Protein AF-A0A7S0M2W2-F1 (afdb_monomer_lite)

pLDDT: mean 72.39, std 19.68, range [36.59, 96.75]

Radius of gyration: 29.96 Å; chains: 1; bounding box: 93×49×56 Å

Foldseek 3Di:
DDDDDDDDDDDDDDDDDDDDDDDDDDDDDDDDDDDDDDDPPPPPPPPPVPVPPPDQFDPVVLCVVVVNDPVVSVVLVVVCVVVVVVLVVQLVVCVVVVPVVSNVVSLVVQLVSCVNRVRVVSNVVSVVSD

Sequence (130 aa):
ADGSVRDIGVGAQSDGHTFSTSPRGPSVFPDNNGGRSKSQATAKKSKNRSRQKPKKLDLTSMLDRCGGDLELLNGVLESFFNQGSLRLHALNEAVVANDWDSLFFNAEFLRGSCQNVCALRALAAVDHLL

Organism: NCBI:txid233186

InterPro domains:
  IPR008207 Signal transduction histidine kinase, phosphotransfer (Hpt) domain [PS50894] (69-130)
  IPR036641 HPT domain superfamily [G3DSA:1.20.120.160] (54-129)
  IPR036641 HPT domain superfamily [SSF47226] (57-124)

Secondary structure (DSSP, 8-state):
-------------------------------------------------------SS-HHHHHHHTTT-HHHHHHHHHHHHHHHHHHHHHHHHHHHHT-HHHHHHHHHHHHHHHHHTT-HHHHHHHHTT-

Structure (mmCIF, N/CA/C/O backbone):
data_AF-A0A7S0M2W2-F1
#
_entry.id   AF-A0A7S0M2W2-F1
#
loop_
_atom_site.group_PDB
_atom_site.id
_atom_site.type_symbol
_atom_site.label_atom_id
_atom_site.label_alt_id
_atom_site.label_comp_id
_atom_site.label_asym_id
_atom_site.label_entity_id
_atom_site.label_seq_id
_atom_site.pdbx_PDB_ins_code
_atom_site.Cartn_x
_atom_site.Cartn_y
_atom_site.Cartn_z
_atom_site.occupancy
_atom_site.B_iso_or_equiv
_atom_site.auth_seq_id
_atom_site.auth_comp_id
_atom_site.auth_asym_id
_atom_site.auth_atom_id
_atom_site.pdbx_PDB_model_num
ATOM 1 N N . ALA A 1 1 ? 48.244 -20.300 21.644 1.00 46.88 1 ALA A N 1
ATOM 2 C CA . ALA A 1 1 ? 47.528 -20.875 22.795 1.00 46.88 1 A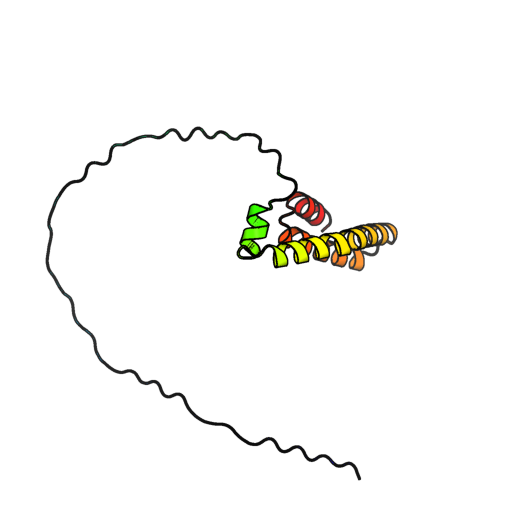LA A CA 1
ATOM 3 C C . ALA A 1 1 ? 46.166 -20.212 22.821 1.00 46.88 1 ALA A C 1
ATOM 5 O O . ALA A 1 1 ? 46.042 -19.104 23.322 1.00 46.88 1 ALA A O 1
ATOM 6 N N . ASP A 1 2 ? 45.216 -20.823 22.120 1.00 47.34 2 ASP A N 1
ATOM 7 C CA . ASP A 1 2 ? 43.858 -20.312 21.962 1.00 47.34 2 ASP A CA 1
ATOM 8 C C . ASP A 1 2 ? 43.001 -20.930 23.069 1.00 47.34 2 ASP A C 1
ATOM 10 O O . ASP A 1 2 ? 42.897 -22.154 23.179 1.00 47.34 2 ASP A O 1
ATOM 14 N N . GLY A 1 3 ? 42.530 -20.080 23.977 1.00 50.22 3 GLY A N 1
ATOM 15 C CA . GLY A 1 3 ? 41.737 -20.472 25.131 1.00 50.22 3 GLY A CA 1
ATOM 16 C C . GLY A 1 3 ? 40.266 -20.560 24.756 1.00 50.22 3 GLY A C 1
ATOM 17 O O . GLY A 1 3 ? 39.643 -19.543 24.468 1.00 50.22 3 GLY A O 1
ATOM 18 N N . SER A 1 4 ? 39.699 -21.763 24.830 1.00 58.53 4 SER A N 1
ATOM 19 C CA . SER A 1 4 ? 38.256 -21.968 24.741 1.00 58.53 4 SER A CA 1
ATOM 20 C C . SER A 1 4 ? 37.787 -22.770 25.952 1.00 58.53 4 SER A C 1
ATOM 22 O O . SER A 1 4 ? 37.884 -23.993 26.002 1.00 58.53 4 SER A O 1
ATOM 24 N N . VAL A 1 5 ? 37.328 -22.037 26.966 1.00 56.16 5 VAL A N 1
ATOM 25 C CA . VAL A 1 5 ? 36.541 -22.543 28.093 1.00 56.16 5 VAL A CA 1
ATOM 26 C C . VAL A 1 5 ? 35.151 -21.958 27.927 1.00 56.16 5 VAL A C 1
ATOM 28 O O . VAL A 1 5 ? 34.985 -20.745 28.058 1.00 56.16 5 VAL A O 1
ATOM 31 N N . ARG A 1 6 ? 34.157 -22.808 27.663 1.00 60.41 6 ARG A N 1
ATOM 32 C CA . ARG A 1 6 ? 32.752 -22.495 27.936 1.00 60.41 6 ARG A CA 1
ATOM 33 C C . ARG A 1 6 ? 32.036 -23.710 28.505 1.00 60.41 6 ARG A C 1
ATOM 35 O O . ARG A 1 6 ? 31.656 -24.639 27.803 1.00 60.41 6 ARG A O 1
ATOM 42 N N . ASP A 1 7 ? 31.922 -23.622 29.818 1.00 54.62 7 ASP A N 1
ATOM 43 C CA . ASP A 1 7 ? 31.001 -24.285 30.722 1.00 54.62 7 ASP A CA 1
ATOM 44 C C . ASP A 1 7 ? 29.550 -23.914 30.362 1.00 54.62 7 ASP A C 1
ATOM 46 O O . ASP A 1 7 ? 29.248 -22.728 30.210 1.00 54.62 7 ASP A O 1
ATOM 50 N N . ILE A 1 8 ? 28.661 -24.902 30.215 1.00 56.28 8 ILE A N 1
ATOM 51 C CA . ILE A 1 8 ? 27.215 -24.713 30.397 1.00 56.28 8 ILE A CA 1
ATOM 52 C C . ILE A 1 8 ? 26.692 -25.935 31.146 1.00 56.28 8 ILE A C 1
ATOM 54 O O . ILE A 1 8 ? 26.448 -26.995 30.568 1.00 56.28 8 ILE A O 1
ATOM 58 N N . GLY A 1 9 ? 26.539 -25.771 32.454 1.00 46.94 9 GLY A N 1
ATOM 59 C CA . GLY A 1 9 ? 25.702 -26.627 33.273 1.00 46.94 9 GLY A CA 1
ATOM 60 C C . GLY A 1 9 ? 24.237 -26.170 33.338 1.00 46.94 9 GLY A C 1
ATOM 61 O O . GLY A 1 9 ? 23.894 -25.033 33.026 1.00 46.94 9 GLY A O 1
ATOM 62 N N . VAL A 1 10 ? 23.451 -27.080 33.926 1.00 49.06 10 VAL A N 1
ATOM 63 C CA . VAL A 1 10 ? 22.255 -26.870 34.768 1.00 49.06 10 VAL A CA 1
ATOM 64 C C . VAL A 1 10 ? 20.871 -26.777 34.095 1.00 49.06 10 VAL A C 1
ATOM 66 O O . VAL A 1 10 ? 20.597 -25.889 33.299 1.00 49.06 10 VAL A O 1
ATOM 69 N N . GLY A 1 11 ? 19.952 -27.631 34.583 1.00 43.44 11 GLY A N 1
ATOM 70 C CA . GLY A 1 11 ? 18.515 -27.324 34.731 1.00 43.44 11 GLY A CA 1
ATOM 71 C C . GLY A 1 11 ? 17.575 -28.418 34.211 1.00 43.44 11 GLY A C 1
ATOM 72 O O . GLY A 1 11 ? 17.324 -28.471 33.018 1.00 43.44 11 GLY A O 1
ATOM 73 N N . ALA A 1 12 ? 17.197 -29.403 35.040 1.00 54.06 12 ALA A N 1
ATOM 74 C CA . ALA A 1 12 ? 15.907 -29.487 35.769 1.00 54.06 12 ALA A CA 1
ATOM 75 C C . ALA A 1 12 ? 14.745 -29.986 34.866 1.00 54.06 12 ALA A C 1
ATOM 77 O O . ALA A 1 12 ? 14.373 -29.324 33.909 1.00 54.06 12 ALA A O 1
ATOM 78 N N . GLN A 1 13 ? 14.248 -31.232 34.998 1.00 49.38 13 GLN A N 1
ATOM 79 C CA . GLN A 1 13 ? 13.194 -31.660 35.954 1.00 49.38 13 GLN A CA 1
ATOM 80 C C . GLN A 1 13 ? 12.141 -30.553 36.138 1.00 49.38 13 GLN A C 1
ATOM 82 O O . GLN A 1 13 ? 12.491 -29.460 36.551 1.00 49.38 13 GLN A O 1
ATOM 87 N N . SER A 1 14 ? 10.854 -30.714 35.849 1.00 56.34 14 SER A N 1
ATOM 88 C CA . SER A 1 14 ? 9.930 -31.820 36.114 1.00 56.34 14 SER A CA 1
ATOM 89 C C . SER A 1 14 ? 8.546 -31.312 35.702 1.00 56.34 14 SER A C 1
ATOM 91 O O . SER A 1 14 ? 8.274 -30.177 36.052 1.00 56.34 14 SER A O 1
ATOM 93 N N . ASP A 1 15 ? 7.663 -32.113 35.100 1.00 48.38 15 ASP A N 1
ATOM 94 C CA . ASP A 1 15 ? 6.211 -31.856 35.183 1.00 48.38 15 ASP A CA 1
ATOM 95 C C . ASP A 1 15 ? 5.423 -33.158 34.999 1.00 48.38 15 ASP A C 1
ATOM 97 O O . ASP A 1 15 ? 5.031 -33.562 33.904 1.00 48.38 15 ASP A O 1
ATOM 101 N N . GLY A 1 16 ? 5.226 -33.853 36.119 1.00 49.59 16 GLY A N 1
ATOM 1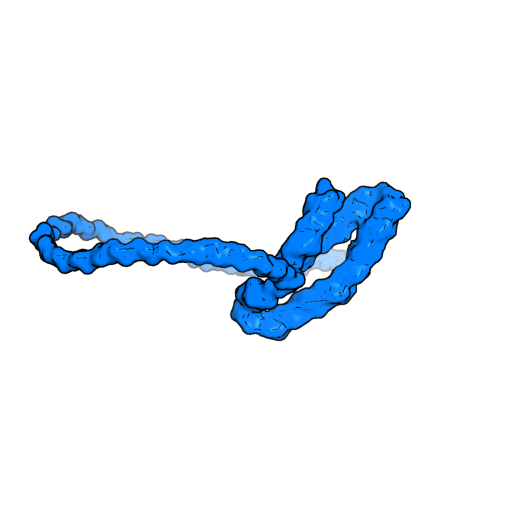02 C CA . GLY A 1 16 ? 4.249 -34.923 36.247 1.00 49.59 16 GLY A CA 1
ATOM 103 C C . GLY A 1 16 ? 2.907 -34.342 36.681 1.00 49.59 16 GLY A C 1
ATOM 104 O O . GLY A 1 16 ? 2.720 -34.035 37.853 1.00 49.59 16 GLY A O 1
ATOM 105 N N . HIS A 1 17 ? 1.953 -34.252 35.757 1.00 50.31 17 HIS A N 1
ATOM 106 C CA . HIS A 1 17 ? 0.545 -34.028 36.080 1.00 50.31 17 HIS A CA 1
ATOM 107 C C . HIS A 1 17 ? -0.282 -35.253 35.679 1.00 50.31 17 HIS A C 1
ATOM 109 O O . HIS A 1 17 ? -0.855 -35.331 34.598 1.00 50.31 17 HIS A O 1
ATOM 115 N N . THR A 1 18 ? -0.362 -36.227 36.585 1.00 54.34 18 THR A N 1
ATOM 116 C CA . THR A 1 18 ? -1.412 -37.251 36.578 1.00 54.34 18 THR A CA 1
ATOM 117 C C . THR A 1 18 ? -2.565 -36.763 37.448 1.00 54.34 18 THR A C 1
ATOM 119 O O . THR A 1 18 ? -2.502 -36.874 38.672 1.00 54.34 18 THR A O 1
ATOM 122 N N . PHE A 1 19 ? -3.623 -36.232 36.833 1.00 47.16 19 PHE A N 1
ATOM 123 C CA . PHE A 1 19 ? -4.900 -36.032 37.517 1.00 47.16 19 PHE A CA 1
ATOM 124 C C . PHE A 1 19 ? -5.839 -37.188 37.165 1.00 47.16 19 PHE A C 1
ATOM 126 O O . PHE A 1 19 ? -6.387 -37.286 36.071 1.00 47.16 19 PHE A O 1
ATOM 133 N N . SER A 1 20 ? -5.961 -38.096 38.126 1.00 48.31 20 SER A N 1
ATOM 134 C CA . SER A 1 20 ? -6.989 -39.126 38.216 1.00 48.31 20 SER A CA 1
ATOM 135 C C . SER A 1 20 ? -8.205 -38.538 38.936 1.00 48.31 20 SER A C 1
ATOM 137 O O . SER A 1 20 ? -8.022 -37.859 39.944 1.00 48.31 20 SER A O 1
ATOM 139 N N . THR A 1 21 ? -9.424 -38.781 38.439 1.00 52.47 21 THR A N 1
ATOM 140 C CA . THR A 1 21 ? -10.570 -39.353 39.191 1.00 52.47 21 THR A CA 1
ATOM 141 C C . THR A 1 21 ? -11.909 -39.149 38.457 1.00 52.47 21 THR A C 1
ATOM 143 O O . THR A 1 21 ? -12.528 -38.097 38.508 1.00 52.47 21 THR A O 1
ATOM 146 N N . SER A 1 22 ? -12.352 -40.243 37.834 1.00 51.81 22 SER A N 1
ATOM 147 C CA . SER A 1 22 ? -13.707 -40.824 37.846 1.00 51.81 22 SER A CA 1
ATOM 148 C C . SER A 1 22 ? -14.949 -40.114 37.251 1.00 51.81 22 SER A C 1
ATOM 150 O O . SER A 1 22 ? -15.136 -38.907 37.374 1.00 51.81 22 SER A O 1
ATOM 152 N N . PRO A 1 23 ? -15.875 -40.910 36.664 1.00 56.84 23 PRO A N 1
ATOM 153 C CA . PRO A 1 23 ? -17.054 -40.440 35.943 1.00 56.84 23 PRO A CA 1
ATOM 154 C C . PRO A 1 23 ? -18.279 -40.305 36.864 1.00 56.84 23 PRO A C 1
ATOM 156 O O . PRO A 1 23 ? -18.461 -41.085 37.800 1.00 56.84 23 PRO A O 1
ATOM 159 N N . ARG A 1 24 ? -19.176 -39.358 36.567 1.00 51.69 24 ARG A N 1
ATOM 160 C CA . ARG A 1 24 ? -20.536 -39.326 37.130 1.00 51.69 24 ARG A CA 1
ATOM 161 C C . ARG A 1 24 ? -21.548 -39.595 36.021 1.00 51.69 24 ARG A C 1
ATOM 163 O O . ARG A 1 24 ? -21.509 -38.961 34.974 1.00 51.69 24 ARG A O 1
ATOM 170 N N . GLY A 1 25 ? -22.379 -40.604 36.274 1.00 50.53 25 GLY A N 1
ATOM 171 C CA . GLY A 1 25 ? -23.348 -41.190 35.354 1.00 50.53 25 GLY A CA 1
ATOM 172 C C . GLY A 1 25 ? -24.562 -40.310 35.015 1.00 50.53 25 GLY A C 1
ATOM 173 O O . GLY A 1 25 ? -24.591 -39.121 35.332 1.00 50.53 25 GLY A O 1
ATOM 174 N N . PRO A 1 26 ? -25.563 -40.902 34.338 1.00 54.75 26 PRO A N 1
ATOM 175 C CA . PRO A 1 26 ? -26.627 -40.176 33.657 1.00 54.75 26 PRO A CA 1
ATOM 176 C C . PRO A 1 26 ? -27.739 -39.760 34.625 1.00 54.75 26 PRO A C 1
ATOM 178 O O . PRO A 1 26 ? -28.276 -40.586 35.361 1.00 54.75 26 PRO A O 1
ATOM 181 N N . SER A 1 27 ? -28.122 -38.482 34.582 1.00 56.38 27 SER A N 1
ATOM 182 C CA . SER A 1 27 ? -29.331 -37.985 35.242 1.00 56.38 27 SER A CA 1
ATOM 183 C C . SER A 1 27 ? -30.461 -37.894 34.222 1.00 56.38 27 SER A C 1
ATOM 185 O O . SER A 1 27 ? -30.464 -37.033 33.347 1.00 56.38 27 SER A O 1
ATOM 187 N N . VAL A 1 28 ? -31.411 -38.809 34.360 1.00 61.94 28 VAL A N 1
ATOM 188 C CA . VAL A 1 28 ? -32.768 -38.767 33.796 1.00 61.94 28 VAL A CA 1
ATOM 189 C C . VAL A 1 28 ? -33.592 -37.722 34.570 1.00 61.94 28 VAL A C 1
ATOM 191 O O . VAL A 1 28 ? -33.267 -37.521 35.736 1.00 61.94 28 VAL A O 1
ATOM 194 N N . PHE A 1 29 ?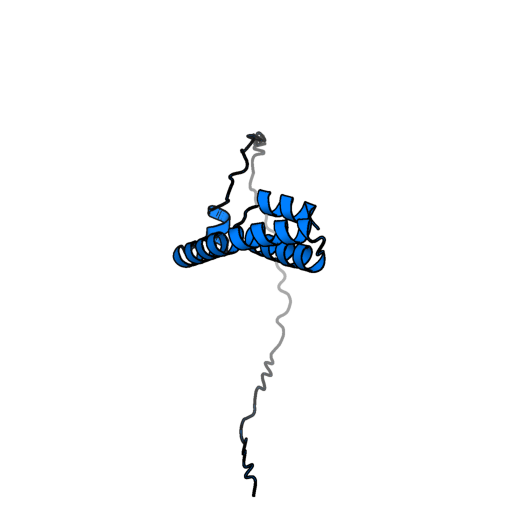 -34.598 -37.086 33.932 1.00 51.81 29 PHE A N 1
ATOM 195 C CA . PHE A 1 29 ? -35.840 -36.431 34.452 1.00 51.81 29 PHE A CA 1
ATOM 196 C C . PHE A 1 29 ? -36.220 -35.152 33.643 1.00 51.81 29 PHE A C 1
ATOM 198 O O . PHE A 1 29 ? -35.347 -34.590 32.988 1.00 51.81 29 PHE A O 1
ATOM 205 N N . PRO A 1 30 ? -37.509 -34.733 33.563 1.00 53.66 30 PRO A N 1
ATOM 206 C CA . PRO A 1 30 ? -38.375 -34.959 32.396 1.00 53.66 30 PRO A CA 1
ATOM 207 C C . PRO A 1 30 ? -38.992 -33.666 31.796 1.00 53.66 30 PRO A C 1
ATOM 209 O O . PRO A 1 30 ? -38.708 -32.555 32.238 1.00 53.66 30 PRO A O 1
ATOM 212 N N . ASP A 1 31 ? -39.859 -33.841 30.790 1.00 54.19 31 ASP A N 1
ATOM 213 C CA . ASP A 1 31 ? -40.738 -32.845 30.159 1.00 54.19 31 ASP A CA 1
ATOM 214 C C . ASP A 1 31 ? -41.413 -31.848 31.118 1.00 54.19 31 ASP A C 1
ATOM 216 O O . ASP A 1 31 ? -42.118 -32.246 32.047 1.00 54.19 31 ASP A O 1
ATOM 220 N N . ASN A 1 32 ? -41.332 -30.547 30.798 1.00 46.09 32 ASN A N 1
ATOM 221 C CA . ASN A 1 32 ? -42.431 -29.614 31.067 1.00 46.09 32 ASN A CA 1
ATOM 222 C C . ASN A 1 32 ? -42.376 -28.352 30.178 1.00 46.09 32 ASN A C 1
ATOM 224 O O . ASN A 1 32 ? -41.589 -27.436 30.396 1.00 46.09 32 ASN A O 1
ATOM 228 N N . ASN A 1 33 ? -43.201 -28.379 29.130 1.00 45.38 33 ASN A N 1
ATOM 229 C CA . ASN A 1 33 ? -44.243 -27.408 28.777 1.00 45.38 33 ASN A CA 1
ATOM 230 C C . ASN A 1 33 ? -44.036 -25.901 29.064 1.00 45.38 33 ASN A C 1
ATOM 232 O O . ASN A 1 33 ? -43.746 -25.491 30.183 1.00 45.38 33 ASN A O 1
ATOM 236 N N . GLY A 1 34 ? -44.407 -25.058 28.089 1.00 36.59 34 GLY A N 1
ATOM 237 C CA . GLY A 1 34 ? -44.893 -23.705 28.396 1.00 36.59 34 GLY A CA 1
ATOM 238 C C . GLY A 1 34 ? -44.336 -22.564 27.549 1.00 36.59 34 GLY A C 1
ATOM 239 O O . GLY A 1 34 ? -43.458 -21.829 27.978 1.00 36.59 34 GLY A O 1
ATOM 240 N N . GLY A 1 35 ? -44.935 -22.380 26.370 1.00 41.34 35 GLY A N 1
ATOM 241 C CA . GLY A 1 35 ? -45.349 -21.081 25.831 1.00 41.34 35 GLY A CA 1
ATOM 242 C C . GLY A 1 35 ? -44.373 -19.900 25.851 1.00 41.34 35 GLY A C 1
ATOM 243 O O . GLY A 1 35 ? -44.209 -19.221 26.861 1.00 41.34 35 GLY A O 1
ATOM 244 N N . ARG A 1 36 ? -43.933 -19.474 24.660 1.00 43.53 36 ARG A N 1
ATOM 245 C CA . ARG A 1 36 ? -43.831 -18.032 24.397 1.00 43.53 36 ARG A CA 1
ATOM 246 C C . ARG A 1 36 ? -43.931 -17.697 22.916 1.00 43.53 36 ARG A C 1
ATOM 248 O O . ARG A 1 36 ? -43.008 -17.920 22.137 1.00 43.53 36 ARG A O 1
ATOM 255 N N . SER A 1 37 ? -45.067 -17.102 22.573 1.00 53.00 37 SER A N 1
ATOM 256 C CA . SER A 1 37 ? -45.321 -16.339 21.359 1.00 53.00 37 SER A CA 1
ATOM 257 C C . SER A 1 37 ? -44.135 -15.441 21.008 1.00 53.00 37 SER A C 1
ATOM 259 O O . SER A 1 37 ? -43.712 -14.619 21.823 1.00 53.00 37 SER A O 1
ATOM 261 N N . LYS A 1 38 ? -43.641 -15.538 19.773 1.00 50.16 38 LYS A N 1
ATOM 262 C CA . LYS A 1 38 ? -42.880 -14.458 19.143 1.00 50.16 38 LYS A CA 1
ATOM 263 C C . LYS A 1 38 ? -43.451 -14.195 17.760 1.00 50.16 38 LYS A C 1
ATOM 265 O O . LYS A 1 38 ? -43.174 -14.893 16.793 1.00 50.16 38 LYS A O 1
ATOM 270 N N . SER A 1 39 ? -44.299 -13.176 17.753 1.00 48.22 39 SER A N 1
ATOM 271 C CA . SER A 1 39 ? -44.613 -12.263 16.667 1.00 48.22 39 SER A CA 1
ATOM 272 C C . SER A 1 39 ? -43.632 -12.340 15.497 1.00 48.22 39 SER A C 1
ATOM 274 O O . SER A 1 39 ? -42.472 -11.939 15.604 1.00 48.22 39 SER A O 1
ATOM 276 N N . GLN A 1 40 ? -44.140 -12.795 14.353 1.00 42.81 40 GLN A N 1
ATOM 277 C CA . GLN A 1 40 ? -43.560 -12.509 13.049 1.00 42.81 40 GLN A CA 1
ATOM 278 C C . GLN A 1 40 ? -43.681 -11.003 12.788 1.00 42.81 40 GLN A C 1
ATOM 280 O O . GLN A 1 40 ? -44.635 -10.525 12.185 1.00 42.81 40 GLN A O 1
ATOM 285 N N . ALA A 1 41 ? -42.700 -10.239 13.255 1.00 44.34 41 ALA A N 1
ATOM 286 C CA . ALA A 1 41 ? -42.394 -8.945 12.675 1.00 44.34 41 ALA A CA 1
ATOM 287 C C . ALA A 1 41 ? -41.448 -9.209 11.502 1.00 44.34 41 ALA A C 1
ATOM 289 O O . ALA A 1 41 ? -40.231 -9.298 11.668 1.00 44.34 41 ALA A O 1
ATOM 290 N N . THR A 1 42 ? -42.002 -9.366 10.299 1.00 43.84 42 THR A N 1
ATOM 291 C CA . THR A 1 42 ? -41.223 -9.300 9.061 1.00 43.84 42 THR A CA 1
ATOM 292 C C . THR A 1 42 ? -40.748 -7.860 8.883 1.00 43.84 42 THR A C 1
ATOM 294 O O . THR A 1 42 ? -41.340 -7.071 8.144 1.00 43.84 42 THR A O 1
ATOM 297 N N . ALA A 1 43 ? -39.683 -7.498 9.596 1.00 50.00 43 ALA A N 1
ATOM 298 C CA . ALA A 1 43 ? -38.916 -6.300 9.327 1.00 50.00 43 ALA A CA 1
ATOM 299 C C . ALA A 1 43 ? -38.302 -6.476 7.937 1.00 50.00 43 ALA A C 1
ATOM 301 O O . ALA A 1 43 ? -37.246 -7.088 7.765 1.00 50.00 43 ALA A O 1
ATOM 302 N N . LYS A 1 44 ? -39.000 -5.955 6.922 1.00 47.66 44 LYS A N 1
ATOM 303 C CA . LYS A 1 44 ? -38.428 -5.636 5.617 1.00 47.66 44 LYS A CA 1
ATOM 304 C C . LYS A 1 44 ? -37.270 -4.673 5.876 1.00 47.66 44 LYS A C 1
ATOM 306 O O . LYS A 1 44 ? -37.447 -3.458 5.898 1.00 47.66 44 LYS A O 1
ATOM 311 N N . LYS A 1 45 ? -36.083 -5.235 6.124 1.00 44.22 45 LYS A N 1
ATOM 312 C CA . LYS A 1 45 ? -34.807 -4.527 6.192 1.00 44.22 45 LYS A CA 1
ATOM 313 C C . LYS A 1 45 ? -34.552 -4.014 4.783 1.00 44.22 45 LYS A C 1
ATOM 315 O O . LYS A 1 45 ? -33.967 -4.703 3.949 1.00 44.22 45 LYS A O 1
ATOM 320 N N . SER A 1 46 ? -35.125 -2.842 4.512 1.00 49.53 46 SER A N 1
ATOM 321 C CA . SER A 1 46 ? -34.921 -2.072 3.299 1.00 49.53 46 SER A CA 1
ATOM 322 C C . SER A 1 46 ? -33.421 -1.983 3.098 1.00 49.53 46 SER A C 1
ATOM 324 O O . SER A 1 46 ? -32.692 -1.386 3.893 1.00 49.53 46 SER A O 1
ATOM 326 N N . LYS A 1 47 ? -32.959 -2.716 2.088 1.00 49.94 47 LYS A N 1
ATOM 327 C CA . LYS A 1 47 ? -31.567 -2.845 1.688 1.00 49.94 47 LYS A CA 1
ATOM 328 C C . LYS A 1 47 ? -31.216 -1.520 1.022 1.00 49.94 47 LYS A C 1
ATOM 330 O O . LYS A 1 47 ? -31.121 -1.438 -0.198 1.00 49.94 47 LYS A O 1
ATOM 335 N N . ASN A 1 48 ? -31.099 -0.472 1.837 1.00 46.12 48 ASN A N 1
ATOM 336 C CA . ASN A 1 48 ? -30.600 0.827 1.436 1.00 46.12 48 ASN A CA 1
ATOM 337 C C . ASN A 1 48 ? -29.112 0.625 1.148 1.00 46.12 48 ASN A C 1
ATOM 339 O O . ASN A 1 48 ? -28.253 0.851 1.995 1.00 46.12 48 ASN A O 1
ATOM 343 N N . ARG A 1 49 ? -28.822 0.091 -0.046 1.00 47.56 49 ARG A N 1
ATOM 344 C CA . ARG A 1 49 ? -27.510 0.149 -0.683 1.00 47.56 49 ARG A CA 1
ATOM 345 C C . ARG A 1 49 ? -27.291 1.608 -1.055 1.00 47.56 49 ARG A C 1
ATOM 347 O O . ARG A 1 49 ? -27.291 1.976 -2.229 1.00 47.56 49 ARG A O 1
ATOM 354 N N . SER A 1 50 ? -27.170 2.459 -0.042 1.00 50.06 50 SER A N 1
ATOM 355 C CA . SER A 1 50 ? -26.545 3.750 -0.206 1.00 50.06 50 SER A CA 1
ATOM 356 C C . SER A 1 50 ? -25.216 3.453 -0.883 1.00 50.06 50 SER A C 1
ATOM 358 O O . SER A 1 50 ? -24.426 2.637 -0.409 1.00 50.06 50 SER A O 1
ATOM 360 N N . ARG A 1 51 ? -25.035 4.042 -2.067 1.00 51.03 51 ARG A N 1
ATOM 361 C CA . ARG A 1 51 ? -23.761 4.145 -2.771 1.00 51.03 51 ARG A CA 1
ATOM 362 C C . ARG A 1 51 ? -22.790 4.844 -1.818 1.00 51.03 51 ARG A C 1
ATOM 364 O O . ARG A 1 51 ? -22.579 6.050 -1.920 1.00 51.03 51 ARG A O 1
ATOM 371 N N . GLN A 1 52 ? -22.283 4.124 -0.822 1.00 52.62 52 GLN A N 1
ATOM 372 C CA . GLN A 1 52 ? -21.244 4.608 0.059 1.00 52.62 52 GLN A CA 1
ATOM 373 C C . GLN A 1 52 ? -20.053 4.817 -0.857 1.00 52.62 52 GLN A C 1
ATOM 375 O O . GLN A 1 52 ? -19.467 3.862 -1.364 1.00 52.62 52 GLN A O 1
ATOM 380 N N . LYS A 1 53 ? -19.754 6.089 -1.141 1.00 50.06 53 LYS A N 1
ATOM 381 C CA . LYS A 1 53 ? -18.457 6.466 -1.689 1.00 50.06 53 LYS A CA 1
ATOM 382 C C . LYS A 1 53 ? -17.433 5.745 -0.809 1.00 50.06 53 LYS A C 1
ATOM 384 O O . LYS A 1 53 ? -17.488 5.959 0.404 1.00 50.06 53 LYS A O 1
ATOM 389 N N . PRO A 1 54 ? -16.585 4.863 -1.363 1.00 50.91 54 PRO A N 1
ATOM 390 C CA . PRO A 1 54 ? -15.616 4.146 -0.553 1.00 50.91 54 PRO A CA 1
ATOM 391 C C . PRO A 1 54 ? -14.787 5.206 0.169 1.00 50.91 54 PRO A C 1
ATOM 393 O O . PRO A 1 54 ? -14.155 6.046 -0.481 1.00 50.91 54 PRO A O 1
ATOM 396 N N . LYS A 1 55 ? -14.889 5.251 1.503 1.00 56.44 55 LYS A N 1
ATOM 397 C CA . LYS A 1 55 ? -14.047 6.137 2.306 1.00 56.44 55 LYS A CA 1
ATOM 398 C C . LYS A 1 55 ? -12.606 5.772 1.955 1.00 56.44 55 LYS A C 1
ATOM 400 O O . LYS A 1 55 ? -12.267 4.596 1.909 1.00 56.44 55 LYS A O 1
ATOM 405 N N . LYS A 1 56 ? -11.792 6.776 1.614 1.00 67.19 56 LYS A N 1
ATOM 406 C CA . LYS A 1 56 ? -10.419 6.567 1.121 1.00 67.19 56 LYS A CA 1
ATOM 407 C C . LYS A 1 56 ? -9.552 5.789 2.125 1.00 67.19 56 LYS A C 1
ATOM 409 O O . LYS A 1 56 ? -8.647 5.089 1.692 1.00 67.19 56 LYS A O 1
ATOM 414 N N . LEU A 1 57 ? -9.869 5.894 3.417 1.00 71.62 57 LEU A N 1
ATOM 415 C CA . LEU A 1 57 ? -9.276 5.150 4.526 1.00 71.62 57 LEU A CA 1
ATOM 416 C C . LEU A 1 57 ? -10.383 4.778 5.522 1.00 71.62 57 LEU A C 1
ATOM 418 O O . LEU A 1 57 ? -11.240 5.616 5.831 1.00 71.62 57 LEU A O 1
ATOM 422 N N . ASP A 1 58 ? -10.369 3.538 6.010 1.00 81.69 58 ASP A N 1
ATOM 423 C CA . ASP A 1 58 ? -11.268 3.069 7.067 1.00 81.69 58 ASP A CA 1
ATOM 424 C C . ASP A 1 58 ? -10.594 3.191 8.439 1.00 81.69 58 ASP A C 1
ATOM 426 O O . ASP A 1 58 ? -10.039 2.235 8.979 1.00 81.69 58 ASP A O 1
ATOM 430 N N . LEU A 1 59 ? -10.648 4.403 8.998 1.00 83.12 59 LEU A N 1
ATOM 431 C CA . LEU A 1 59 ? -10.085 4.726 10.313 1.00 83.12 59 LEU A CA 1
ATOM 432 C C . LEU A 1 59 ? -10.633 3.840 11.438 1.00 83.12 59 LEU A C 1
ATOM 434 O O . LEU A 1 59 ? -9.902 3.536 12.375 1.00 83.12 59 LEU A O 1
ATOM 438 N N . THR A 1 60 ? -11.897 3.418 11.359 1.00 84.81 60 THR A N 1
ATOM 439 C CA . THR A 1 60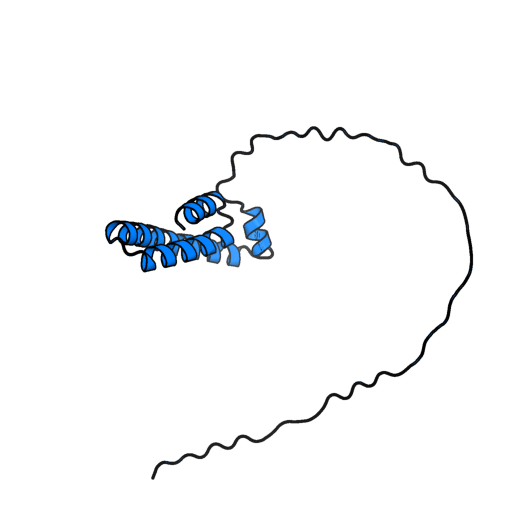 ? -12.510 2.581 12.396 1.00 84.81 60 THR A CA 1
ATOM 440 C C . THR A 1 60 ? -11.883 1.194 12.393 1.00 84.81 60 THR A C 1
ATOM 442 O O . THR A 1 60 ? -11.470 0.717 13.444 1.00 84.81 60 THR A O 1
ATOM 445 N N . SER A 1 61 ? -11.736 0.576 11.218 1.00 85.19 61 SER A N 1
ATOM 446 C CA . SER A 1 61 ? -11.052 -0.717 11.106 1.00 85.19 61 SER A CA 1
ATOM 447 C C . SER A 1 61 ? -9.560 -0.639 11.416 1.00 85.19 61 SER A C 1
ATOM 449 O O . SER A 1 61 ? -9.004 -1.599 11.937 1.00 85.19 61 SER A O 1
ATOM 451 N N . MET A 1 62 ? -8.896 0.477 11.107 1.00 87.19 62 MET A N 1
ATOM 452 C CA . MET A 1 62 ? -7.492 0.659 11.481 1.00 87.19 62 MET A CA 1
ATOM 453 C C . MET A 1 62 ? -7.315 0.745 13.001 1.00 87.19 62 MET A C 1
ATOM 455 O O . MET A 1 62 ? -6.458 0.064 13.552 1.00 87.19 62 MET A O 1
ATOM 459 N N . LEU A 1 63 ? -8.148 1.537 13.681 1.00 90.00 63 LEU A N 1
ATOM 460 C CA . LEU A 1 63 ? -8.090 1.679 15.135 1.00 90.00 63 LEU A CA 1
ATOM 461 C C . LEU A 1 63 ? -8.427 0.361 15.851 1.00 90.00 63 LEU A C 1
ATOM 463 O O . LEU A 1 63 ? -7.782 0.024 16.839 1.00 90.00 63 LEU A O 1
ATOM 467 N N . ASP A 1 64 ? -9.386 -0.405 15.325 1.00 90.38 64 ASP A N 1
ATOM 468 C CA . ASP A 1 64 ? -9.736 -1.741 15.825 1.00 90.38 64 ASP A CA 1
ATOM 469 C C . ASP A 1 64 ? -8.547 -2.716 15.738 1.00 90.38 64 ASP A C 1
ATOM 471 O O . ASP A 1 64 ? -8.224 -3.401 16.706 1.00 90.38 64 ASP A O 1
ATOM 475 N N . ARG A 1 65 ? -7.803 -2.701 14.622 1.00 88.00 65 ARG A N 1
ATOM 476 C CA . ARG A 1 65 ? -6.569 -3.497 14.461 1.00 88.00 65 ARG A CA 1
ATOM 477 C C . ARG A 1 65 ? -5.441 -3.077 15.399 1.00 88.00 65 ARG A C 1
ATOM 479 O O . ARG A 1 65 ? -4.611 -3.911 15.746 1.00 88.00 65 ARG A O 1
ATOM 486 N N . CYS A 1 66 ? -5.417 -1.814 15.809 1.00 89.62 66 CYS A N 1
ATOM 487 C CA . CYS A 1 66 ? -4.500 -1.299 16.823 1.00 89.62 66 CYS A CA 1
ATOM 488 C C . CYS A 1 66 ? -5.022 -1.501 18.258 1.00 89.62 66 CYS A C 1
ATOM 490 O O . CYS A 1 66 ? -4.430 -0.974 19.192 1.00 89.62 66 CYS A O 1
ATOM 492 N N . GLY A 1 67 ? -6.133 -2.219 18.465 1.00 90.25 67 GLY A N 1
ATOM 493 C CA . GLY A 1 67 ? -6.696 -2.452 19.798 1.00 90.25 67 GLY A CA 1
ATOM 494 C C . GLY A 1 67 ? -7.218 -1.185 20.485 1.00 90.25 67 GLY A C 1
ATOM 495 O O . GLY A 1 67 ? -7.290 -1.140 21.710 1.00 90.25 67 GLY A O 1
ATOM 496 N N . GLY A 1 68 ? -7.560 -0.144 19.720 1.00 92.06 68 GLY A N 1
ATOM 497 C CA . GLY A 1 68 ? -7.955 1.160 20.257 1.00 92.06 68 GLY A CA 1
ATOM 498 C C . GLY A 1 68 ? -6.791 2.108 20.562 1.00 92.06 68 GLY A C 1
ATOM 499 O O . GLY A 1 68 ? -7.043 3.238 20.980 1.00 92.06 68 GLY A O 1
ATOM 500 N N . ASP A 1 69 ? -5.544 1.689 20.339 1.00 93.62 69 ASP A N 1
ATOM 501 C CA . ASP A 1 69 ? -4.357 2.507 20.586 1.00 93.62 69 ASP A CA 1
ATOM 502 C C . ASP A 1 69 ? -4.139 3.536 19.462 1.00 93.62 69 ASP A C 1
ATOM 504 O O . ASP A 1 69 ? -3.818 3.201 18.315 1.00 93.62 69 ASP A O 1
ATOM 508 N N . LEU A 1 70 ? -4.328 4.813 19.803 1.00 93.06 70 LEU A N 1
ATOM 509 C CA . LEU A 1 70 ? -4.140 5.936 18.888 1.00 93.06 70 LEU A CA 1
ATOM 510 C C . LEU A 1 70 ? -2.666 6.253 18.613 1.00 93.06 70 LEU A C 1
ATOM 512 O O . LEU A 1 70 ? -2.366 6.706 17.508 1.00 93.06 70 LEU A O 1
ATOM 516 N N . GLU A 1 71 ? -1.755 6.032 19.564 1.00 93.31 71 GLU A N 1
ATOM 517 C CA . GLU A 1 71 ? -0.321 6.258 19.340 1.00 93.31 71 GLU A CA 1
ATOM 518 C C . GLU A 1 71 ? 0.226 5.226 18.361 1.00 93.31 71 GLU A C 1
ATOM 520 O O . GLU A 1 71 ? 0.893 5.588 17.388 1.00 93.31 71 GLU A O 1
ATOM 525 N N . LEU A 1 72 ? -0.137 3.954 18.554 1.00 90.50 72 LEU A N 1
ATOM 526 C CA . LEU A 1 72 ? 0.226 2.888 17.626 1.00 90.50 72 LEU A CA 1
ATOM 527 C C . LEU A 1 72 ? -0.327 3.160 16.222 1.00 90.50 72 LEU A C 1
ATOM 529 O O . LEU A 1 72 ? 0.404 3.054 15.236 1.00 90.50 72 LEU A O 1
ATOM 533 N N . LEU A 1 73 ? -1.602 3.551 16.121 1.00 90.81 73 LEU A N 1
ATOM 534 C CA . LEU A 1 73 ? -2.222 3.908 14.845 1.00 90.81 73 LEU A CA 1
ATOM 535 C C . LEU A 1 73 ? -1.476 5.055 14.150 1.00 90.81 73 LEU A C 1
ATOM 537 O O . LEU A 1 73 ? -1.258 5.006 12.936 1.00 90.81 73 LEU A O 1
ATOM 541 N N . ASN A 1 74 ? -1.075 6.074 14.909 1.00 91.75 74 ASN A N 1
ATOM 542 C CA . ASN A 1 74 ? -0.334 7.205 14.370 1.00 91.75 74 ASN A CA 1
ATOM 543 C C . ASN A 1 74 ? 1.053 6.775 13.867 1.00 91.75 74 ASN A C 1
ATOM 545 O O . ASN A 1 74 ? 1.425 7.131 12.753 1.00 91.75 74 ASN A O 1
ATOM 549 N N . GLY A 1 75 ? 1.766 5.926 14.614 1.00 91.56 75 GLY A N 1
ATOM 550 C CA . GLY A 1 75 ? 3.052 5.369 14.180 1.00 91.56 75 GLY A CA 1
ATOM 551 C C . GLY A 1 75 ? 2.943 4.511 12.913 1.00 91.56 75 GLY A C 1
ATOM 552 O O . GLY A 1 75 ? 3.789 4.595 12.020 1.00 91.56 75 GLY A O 1
ATOM 553 N N . VAL A 1 76 ? 1.869 3.725 12.775 1.00 89.25 76 VAL A N 1
ATOM 554 C CA . VAL A 1 76 ? 1.594 2.951 11.551 1.00 89.25 76 VAL A CA 1
ATOM 555 C C . VAL A 1 76 ? 1.329 3.875 10.361 1.00 89.25 76 VAL A C 1
ATOM 557 O O . VAL A 1 76 ? 1.863 3.644 9.275 1.00 89.25 76 VAL A O 1
ATOM 560 N N . LEU A 1 77 ? 0.528 4.927 10.551 1.00 89.81 77 LEU A N 1
ATOM 561 C CA . LEU A 1 77 ? 0.244 5.917 9.511 1.00 89.81 77 LEU A CA 1
ATOM 562 C C . LEU A 1 77 ? 1.501 6.682 9.096 1.00 89.81 77 LEU A C 1
ATOM 564 O O . LEU A 1 77 ? 1.756 6.830 7.904 1.00 89.81 77 LEU A O 1
ATOM 568 N N . GLU A 1 78 ? 2.302 7.130 10.055 1.00 91.25 78 GLU A N 1
ATOM 569 C CA . GLU A 1 78 ? 3.557 7.831 9.796 1.00 91.25 78 GLU A CA 1
ATOM 570 C C . GLU A 1 78 ? 4.535 6.946 9.013 1.00 91.25 78 GLU A C 1
ATOM 572 O O . GLU A 1 78 ? 5.068 7.364 7.984 1.00 91.25 78 GLU A O 1
ATOM 577 N N . SER A 1 79 ? 4.696 5.685 9.425 1.00 87.88 79 SER A N 1
ATOM 578 C CA . SER A 1 79 ? 5.504 4.704 8.695 1.00 87.88 79 SER A CA 1
ATOM 579 C C . SER A 1 79 ? 4.994 4.495 7.264 1.00 87.88 79 SER A C 1
ATOM 581 O O . SER A 1 79 ? 5.780 4.503 6.313 1.00 87.88 79 SER A O 1
ATOM 583 N N . PHE A 1 80 ? 3.672 4.394 7.085 1.00 88.62 80 PHE A N 1
ATOM 584 C CA . PHE A 1 80 ? 3.049 4.281 5.767 1.00 88.62 80 PHE A CA 1
ATOM 585 C C . PHE A 1 80 ? 3.337 5.499 4.880 1.00 88.62 80 PHE A C 1
ATOM 587 O O . PHE A 1 80 ? 3.701 5.329 3.717 1.00 88.62 80 PHE A O 1
ATOM 594 N N . PHE A 1 81 ? 3.210 6.722 5.399 1.00 87.81 81 PHE A N 1
ATOM 595 C CA . PHE A 1 81 ? 3.471 7.936 4.620 1.00 87.81 81 PHE A CA 1
ATOM 596 C C . PHE A 1 81 ? 4.954 8.112 4.281 1.00 87.81 81 PHE A C 1
ATOM 598 O O . PHE A 1 81 ? 5.274 8.493 3.153 1.00 87.81 81 PHE A O 1
ATOM 605 N N . ASN A 1 82 ? 5.848 7.784 5.215 1.00 89.69 82 ASN A N 1
ATOM 606 C CA . ASN A 1 82 ? 7.291 7.900 5.017 1.00 89.69 82 ASN A CA 1
ATOM 607 C C . ASN A 1 82 ? 7.817 6.892 3.990 1.00 89.69 82 ASN A C 1
ATOM 609 O O . ASN A 1 82 ? 8.667 7.230 3.169 1.00 89.69 82 ASN A O 1
ATOM 613 N N . GLN A 1 83 ? 7.310 5.658 4.010 1.00 90.50 83 GLN A N 1
ATOM 614 C CA . GLN A 1 83 ? 7.797 4.600 3.121 1.00 90.50 83 GLN A CA 1
ATOM 615 C C . GLN A 1 83 ? 6.999 4.506 1.817 1.00 90.50 83 GLN A C 1
ATOM 617 O O . GLN A 1 83 ? 7.546 4.117 0.788 1.00 90.50 83 GLN A O 1
ATOM 622 N N . GLY A 1 84 ? 5.718 4.882 1.819 1.00 87.81 84 GLY A N 1
ATOM 623 C CA . GLY A 1 84 ? 4.832 4.722 0.667 1.00 87.81 84 GLY A CA 1
ATOM 624 C C . GLY A 1 84 ? 5.275 5.521 -0.559 1.00 87.81 84 GLY A C 1
ATOM 625 O O . GLY A 1 84 ? 5.258 4.994 -1.669 1.00 87.81 84 GLY A O 1
ATOM 626 N N . SER A 1 85 ? 5.723 6.765 -0.373 1.00 87.88 85 SER A N 1
ATOM 627 C CA . SER A 1 85 ? 6.213 7.611 -1.472 1.00 87.88 85 SER A CA 1
ATOM 628 C C . SER A 1 85 ? 7.489 7.049 -2.107 1.00 87.88 85 SER A C 1
ATOM 630 O O . SER A 1 85 ? 7.559 6.924 -3.330 1.00 87.88 85 SER A O 1
ATOM 632 N N . LEU A 1 86 ? 8.452 6.631 -1.278 1.00 91.88 86 LEU A N 1
ATOM 633 C CA . LEU A 1 86 ? 9.690 5.978 -1.710 1.00 91.88 86 LEU A CA 1
ATOM 634 C C . LEU A 1 86 ? 9.390 4.714 -2.525 1.00 91.88 86 LEU A C 1
ATOM 636 O O . LEU A 1 86 ? 9.967 4.497 -3.587 1.00 91.88 86 LEU A O 1
ATOM 640 N N . ARG A 1 87 ? 8.457 3.888 -2.045 1.00 91.81 87 ARG A N 1
ATOM 641 C CA . ARG A 1 87 ? 8.098 2.622 -2.691 1.00 91.81 87 ARG A CA 1
ATOM 642 C C . ARG A 1 87 ? 7.382 2.826 -4.014 1.00 91.81 87 ARG A C 1
ATOM 644 O O . ARG A 1 87 ? 7.685 2.111 -4.958 1.00 91.81 87 ARG A O 1
ATOM 651 N N . LEU A 1 88 ? 6.492 3.813 -4.111 1.00 91.56 88 LEU A N 1
ATOM 652 C CA . LEU A 1 88 ? 5.854 4.177 -5.379 1.00 91.56 88 LEU A CA 1
ATOM 653 C C . LEU A 1 88 ? 6.873 4.682 -6.408 1.00 91.56 88 LEU A C 1
ATOM 655 O O . LEU A 1 88 ? 6.764 4.338 -7.583 1.00 91.56 88 LEU A O 1
ATOM 659 N N . HIS A 1 89 ? 7.872 5.456 -5.972 1.00 93.50 89 HIS A N 1
ATOM 660 C CA . HIS A 1 89 ? 8.967 5.881 -6.844 1.00 93.50 89 HIS A CA 1
ATOM 661 C C . HIS A 1 89 ? 9.785 4.685 -7.342 1.00 93.50 89 HIS A C 1
ATOM 663 O O . HIS A 1 89 ? 9.958 4.529 -8.547 1.00 93.50 89 HIS A O 1
ATOM 669 N N . ALA A 1 90 ? 10.205 3.801 -6.433 1.00 92.94 90 ALA A N 1
ATOM 670 C CA . ALA A 1 90 ? 10.961 2.597 -6.774 1.00 92.94 90 ALA A CA 1
ATOM 671 C C . ALA A 1 90 ? 10.186 1.663 -7.721 1.00 92.94 90 ALA A C 1
ATOM 673 O O . ALA A 1 90 ? 10.775 1.059 -8.611 1.00 92.94 90 ALA A O 1
ATOM 674 N N . LEU A 1 91 ? 8.859 1.574 -7.572 1.00 93.38 91 LEU A N 1
ATOM 675 C CA . LEU A 1 91 ? 7.998 0.810 -8.479 1.00 93.38 91 LEU A CA 1
ATOM 676 C C . LEU A 1 91 ? 8.014 1.398 -9.895 1.00 93.38 91 LEU A C 1
ATOM 678 O O . LEU A 1 91 ? 8.120 0.656 -10.865 1.00 93.38 91 LEU A O 1
ATOM 682 N N . ASN A 1 92 ? 7.956 2.726 -10.018 1.00 94.31 92 ASN A N 1
ATOM 683 C CA . ASN A 1 92 ? 8.051 3.401 -11.311 1.00 94.31 92 ASN A CA 1
ATOM 684 C C . ASN A 1 92 ? 9.431 3.193 -11.958 1.00 94.31 92 ASN A C 1
ATOM 686 O O . ASN A 1 92 ? 9.519 2.862 -13.137 1.00 94.31 92 ASN A O 1
ATOM 690 N N . GLU A 1 93 ? 10.510 3.316 -11.183 1.00 96.19 93 GLU A N 1
ATOM 691 C CA . GLU A 1 93 ? 11.866 3.047 -11.675 1.00 96.19 93 GLU A CA 1
ATOM 692 C C . GLU A 1 93 ? 12.032 1.596 -12.137 1.00 96.19 93 GLU A C 1
ATOM 694 O O . GLU A 1 93 ? 12.595 1.364 -13.205 1.00 96.19 93 GLU A O 1
ATOM 699 N N . ALA A 1 94 ? 11.478 0.629 -11.399 1.00 94.38 94 ALA A N 1
ATOM 700 C CA . ALA A 1 94 ? 11.495 -0.780 -11.780 1.00 94.38 94 ALA A CA 1
ATOM 701 C C . ALA A 1 94 ? 10.736 -1.041 -13.095 1.00 94.38 94 ALA A C 1
ATOM 703 O O . ALA A 1 94 ? 11.229 -1.781 -13.945 1.00 94.38 94 ALA A O 1
ATOM 704 N N . VAL A 1 95 ? 9.585 -0.384 -13.311 1.00 94.75 95 VAL A N 1
ATOM 705 C CA . VAL A 1 95 ? 8.850 -0.444 -14.591 1.00 94.75 95 VAL A CA 1
ATOM 706 C C . VAL A 1 95 ? 9.707 0.095 -15.738 1.00 94.75 95 VAL A C 1
ATOM 708 O O . VAL A 1 95 ? 9.815 -0.549 -16.778 1.00 94.75 95 VAL A O 1
ATOM 711 N N . VAL A 1 96 ? 10.339 1.258 -15.557 1.00 96.12 96 VAL A N 1
ATOM 712 C CA . VAL A 1 96 ? 11.189 1.878 -16.590 1.00 96.12 96 VAL A CA 1
ATOM 713 C C . VAL A 1 96 ? 12.420 1.017 -16.893 1.00 96.12 96 VAL A C 1
ATOM 715 O O . VAL A 1 96 ? 12.804 0.874 -18.054 1.00 96.12 96 VAL A O 1
ATOM 718 N N . ALA A 1 97 ? 13.018 0.416 -15.865 1.00 95.94 97 ALA A N 1
ATOM 719 C CA . ALA A 1 97 ? 14.180 -0.457 -15.988 1.00 95.94 97 ALA A CA 1
ATOM 720 C C . ALA A 1 97 ? 13.843 -1.876 -16.486 1.00 95.94 97 ALA A C 1
ATOM 722 O O . ALA A 1 97 ? 14.762 -2.626 -16.807 1.00 95.94 97 ALA A O 1
ATOM 723 N N . ASN A 1 98 ? 12.558 -2.244 -16.586 1.00 95.19 98 ASN A N 1
ATOM 724 C CA . ASN A 1 98 ? 12.091 -3.624 -16.791 1.00 95.19 98 ASN A CA 1
ATOM 725 C C . ASN A 1 98 ? 12.659 -4.616 -15.753 1.00 95.19 98 ASN A C 1
ATOM 727 O O . ASN A 1 98 ? 12.928 -5.777 -16.067 1.00 95.19 98 ASN A O 1
ATOM 731 N N . ASP A 1 99 ? 12.852 -4.152 -14.518 1.00 96.75 99 ASP A N 1
ATOM 732 C CA . ASP A 1 99 ? 13.323 -4.965 -13.398 1.00 96.75 99 ASP A CA 1
ATOM 733 C C . ASP A 1 99 ? 12.125 -5.585 -12.664 1.00 96.75 99 ASP A C 1
ATOM 735 O O . ASP A 1 99 ? 11.529 -4.990 -11.759 1.00 96.75 99 ASP A O 1
ATOM 739 N N . TRP A 1 100 ? 11.747 -6.790 -13.090 1.00 94.00 100 TRP A N 1
ATOM 740 C CA . TRP A 1 100 ? 10.589 -7.508 -12.558 1.00 94.00 100 TRP A CA 1
ATOM 741 C C . TRP A 1 100 ? 10.750 -7.925 -11.093 1.00 94.00 100 TRP A C 1
ATOM 743 O O . TRP A 1 100 ? 9.756 -7.944 -10.366 1.00 94.00 100 TRP A O 1
ATOM 753 N N . ASP A 1 101 ? 11.975 -8.200 -10.639 1.00 94.69 101 ASP A N 1
ATOM 754 C CA . ASP A 1 101 ? 12.238 -8.600 -9.254 1.00 94.69 101 ASP A CA 1
ATOM 755 C C . ASP A 1 101 ? 12.003 -7.417 -8.309 1.00 94.69 101 ASP A C 1
ATOM 757 O O . ASP A 1 101 ? 11.280 -7.528 -7.312 1.00 94.69 101 ASP A O 1
ATOM 761 N N . SER A 1 102 ? 12.541 -6.246 -8.663 1.00 91.75 102 SER A N 1
ATOM 762 C CA . SER A 1 102 ? 12.291 -5.011 -7.915 1.00 91.75 102 SER A CA 1
ATOM 763 C C . SER A 1 102 ? 10.823 -4.593 -7.973 1.00 91.75 102 SER A C 1
ATOM 765 O O . SER A 1 102 ? 10.282 -4.116 -6.969 1.00 91.75 102 SER A O 1
ATOM 767 N N . LEU A 1 103 ? 10.153 -4.776 -9.113 1.00 92.50 103 LEU A N 1
ATOM 768 C CA . LEU A 1 103 ? 8.729 -4.479 -9.254 1.00 92.50 103 LEU A CA 1
ATOM 769 C C . LEU A 1 103 ? 7.892 -5.349 -8.310 1.00 92.50 103 LEU A C 1
ATOM 771 O O . LEU A 1 103 ? 7.096 -4.813 -7.536 1.00 92.50 103 LEU A O 1
ATOM 775 N N . PHE A 1 104 ? 8.128 -6.663 -8.318 1.00 93.75 104 PHE A N 1
ATOM 776 C CA . PHE A 1 104 ? 7.445 -7.619 -7.449 1.00 93.75 104 PHE A CA 1
ATOM 777 C C . PHE A 1 104 ? 7.677 -7.297 -5.968 1.00 93.75 104 PHE A C 1
ATOM 779 O O . PHE A 1 104 ? 6.725 -7.189 -5.193 1.00 93.75 104 PHE A O 1
ATOM 786 N N . PHE A 1 105 ? 8.935 -7.067 -5.576 1.00 93.94 105 PHE A N 1
ATOM 787 C CA . PHE A 1 105 ? 9.290 -6.758 -4.191 1.00 93.94 105 PHE A CA 1
ATOM 788 C C . PHE A 1 105 ? 8.604 -5.483 -3.679 1.00 93.94 105 PHE A C 1
ATOM 790 O O . PHE A 1 105 ? 8.039 -5.469 -2.582 1.00 93.94 105 PHE A O 1
ATOM 797 N N . ASN A 1 106 ? 8.622 -4.402 -4.466 1.00 92.25 106 ASN A N 1
ATOM 798 C CA . ASN A 1 106 ? 7.992 -3.143 -4.062 1.00 92.25 106 ASN A CA 1
ATOM 799 C C . ASN A 1 106 ? 6.455 -3.229 -4.079 1.00 92.25 106 ASN A C 1
ATOM 801 O O . ASN A 1 106 ? 5.811 -2.605 -3.230 1.00 92.25 106 ASN A O 1
ATOM 805 N N . ALA A 1 107 ? 5.869 -4.020 -4.982 1.00 92.44 107 ALA A N 1
ATOM 806 C CA . ALA A 1 107 ? 4.435 -4.291 -5.004 1.00 92.44 107 ALA A CA 1
ATOM 807 C C . ALA A 1 107 ? 3.985 -5.074 -3.759 1.00 92.44 107 ALA A C 1
ATOM 809 O O . ALA A 1 107 ? 3.088 -4.616 -3.055 1.00 92.44 107 ALA A O 1
ATOM 810 N N . GLU A 1 108 ? 4.644 -6.181 -3.406 1.00 92.12 108 GLU A N 1
ATOM 811 C CA . GLU A 1 108 ? 4.313 -6.957 -2.198 1.00 92.12 108 GLU A CA 1
ATOM 812 C C . GLU A 1 108 ? 4.493 -6.138 -0.912 1.00 92.12 108 GLU A C 1
ATOM 814 O O . GLU A 1 108 ? 3.648 -6.184 -0.012 1.00 92.12 108 GLU A O 1
ATOM 819 N N . PHE A 1 109 ? 5.534 -5.301 -0.846 1.00 90.31 109 PHE A N 1
ATOM 820 C CA . PHE A 1 109 ? 5.691 -4.359 0.259 1.00 90.31 109 PHE A CA 1
ATOM 821 C C . PHE A 1 109 ? 4.478 -3.419 0.375 1.00 90.31 109 PHE A C 1
ATOM 823 O O . PHE A 1 109 ? 3.868 -3.309 1.443 1.00 90.31 109 PHE A O 1
ATOM 830 N N . LEU A 1 110 ? 4.089 -2.764 -0.728 1.00 90.31 110 LEU A N 1
ATOM 831 C CA . LEU A 1 110 ? 2.930 -1.867 -0.749 1.00 90.31 110 LEU A CA 1
ATOM 832 C C . LEU A 1 110 ? 1.634 -2.601 -0.415 1.00 90.31 110 LEU A C 1
ATOM 834 O O . LEU A 1 110 ? 0.779 -2.030 0.262 1.00 90.31 110 LEU A O 1
ATOM 838 N N . ARG A 1 111 ? 1.490 -3.856 -0.841 1.00 89.19 111 ARG A N 1
ATOM 839 C CA . ARG A 1 111 ? 0.347 -4.710 -0.521 1.00 89.19 111 ARG A CA 1
ATOM 840 C C . ARG A 1 111 ? 0.202 -4.886 0.989 1.00 89.19 111 ARG A C 1
ATOM 842 O O . ARG A 1 111 ? -0.861 -4.582 1.535 1.00 89.19 111 ARG A O 1
ATOM 849 N N . GLY A 1 112 ? 1.277 -5.282 1.675 1.00 88.81 112 GLY A N 1
ATOM 850 C CA . GLY A 1 112 ? 1.299 -5.429 3.134 1.00 88.81 112 GLY A CA 1
ATOM 851 C C . GLY A 1 112 ? 1.034 -4.107 3.859 1.00 88.81 112 GLY A C 1
ATOM 852 O O . GLY A 1 112 ? 0.203 -4.034 4.768 1.00 88.81 112 GLY A O 1
ATOM 853 N N . SER A 1 113 ? 1.657 -3.020 3.400 1.00 86.94 113 SER A N 1
ATOM 854 C CA . SER A 1 113 ? 1.402 -1.677 3.929 1.00 86.94 113 SER A CA 1
ATOM 855 C C . SER A 1 113 ? -0.066 -1.256 3.772 1.00 86.94 113 SER A C 1
ATOM 857 O O . SER A 1 113 ? -0.677 -0.799 4.737 1.00 86.94 113 SER A O 1
ATOM 859 N N . CYS A 1 114 ? -0.669 -1.457 2.595 1.00 87.00 114 CYS A N 1
ATOM 860 C CA . CYS A 1 114 ? -2.068 -1.116 2.322 1.00 87.00 114 CYS A CA 1
ATOM 861 C C . CYS A 1 114 ? -3.048 -1.950 3.147 1.00 87.00 114 CYS A C 1
ATOM 863 O O . CYS A 1 114 ? -4.092 -1.434 3.555 1.00 87.00 114 CYS A O 1
ATOM 865 N N . GLN A 1 115 ? -2.724 -3.219 3.407 1.00 86.81 115 GLN A N 1
ATOM 866 C CA . GLN A 1 115 ? -3.513 -4.056 4.303 1.00 86.81 115 GLN A CA 1
ATOM 867 C C . GLN A 1 115 ? -3.524 -3.472 5.713 1.00 86.81 115 GLN A C 1
ATOM 869 O O . GLN A 1 115 ? -4.606 -3.373 6.287 1.00 86.81 115 GLN A O 1
ATOM 874 N N . ASN A 1 116 ? -2.381 -3.027 6.242 1.00 83.69 116 ASN A N 1
ATOM 875 C CA . ASN A 1 116 ? -2.290 -2.448 7.587 1.00 83.69 116 ASN A CA 1
ATOM 876 C C . ASN A 1 116 ? -3.101 -1.156 7.736 1.00 83.69 116 ASN A C 1
ATOM 878 O O . ASN A 1 116 ? -3.801 -0.988 8.732 1.00 83.69 116 ASN A O 1
ATOM 882 N N . VAL A 1 117 ? -3.081 -0.279 6.729 1.00 83.50 117 VAL A N 1
ATOM 883 C CA . VAL A 1 117 ? -3.845 0.983 6.750 1.00 83.50 117 VAL A CA 1
ATOM 884 C C . VAL A 1 117 ? -5.261 0.866 6.173 1.00 83.50 117 VAL A C 1
ATOM 886 O O . VAL A 1 117 ? -5.913 1.875 5.909 1.00 83.50 117 VAL A O 1
ATOM 889 N N . CYS A 1 118 ? -5.755 -0.353 5.933 1.00 81.75 118 CYS A N 1
ATOM 890 C CA . CYS A 1 118 ? -7.078 -0.600 5.346 1.00 81.75 118 CYS A CA 1
ATOM 891 C C . CYS A 1 118 ? -7.338 0.211 4.053 1.00 81.75 118 CYS A C 1
ATOM 893 O O . CYS A 1 118 ? -8.470 0.609 3.761 1.00 81.75 118 CYS A O 1
ATOM 895 N N . ALA A 1 119 ? -6.296 0.463 3.253 1.00 80.31 119 ALA A N 1
ATOM 896 C CA . ALA A 1 119 ? -6.370 1.243 2.019 1.00 80.31 119 ALA A CA 1
ATOM 897 C C . ALA A 1 119 ? -6.831 0.363 0.846 1.00 80.31 119 ALA A C 1
ATOM 899 O O . ALA A 1 119 ? -6.087 0.101 -0.097 1.00 80.31 119 ALA A O 1
ATOM 900 N N . LEU A 1 120 ? -8.090 -0.086 0.889 1.00 79.62 120 LEU A N 1
ATOM 901 C CA . LEU A 1 120 ? -8.645 -1.090 -0.035 1.00 79.62 120 LEU A CA 1
ATOM 902 C C . LEU A 1 120 ? -8.487 -0.742 -1.524 1.00 79.62 120 LEU A C 1
ATOM 904 O O . LEU A 1 120 ? -8.325 -1.626 -2.358 1.00 79.62 120 LEU A O 1
ATOM 908 N N . ARG A 1 121 ? -8.524 0.548 -1.876 1.00 79.94 121 ARG A N 1
ATOM 909 C CA . ARG A 1 121 ? -8.324 0.994 -3.265 1.00 79.94 121 ARG A CA 1
ATOM 910 C C . ARG A 1 121 ? -6.880 0.872 -3.732 1.00 79.94 121 ARG A C 1
ATOM 912 O O . ARG A 1 121 ? -6.658 0.518 -4.882 1.00 79.94 121 ARG A O 1
ATOM 919 N N . ALA A 1 122 ? -5.930 1.201 -2.862 1.00 78.94 122 ALA A N 1
ATOM 920 C CA . ALA A 1 122 ? -4.515 1.060 -3.173 1.00 78.94 122 ALA A CA 1
ATOM 921 C C . ALA A 1 122 ? -4.142 -0.424 -3.249 1.00 78.94 122 ALA A C 1
ATOM 923 O O . ALA A 1 122 ? -3.468 -0.827 -4.187 1.00 78.94 122 ALA A O 1
ATOM 924 N N . LEU A 1 123 ? -4.695 -1.243 -2.347 1.00 82.69 123 LEU A N 1
ATOM 925 C CA . LEU A 1 123 ? -4.543 -2.695 -2.386 1.00 82.69 123 LEU A CA 1
ATOM 926 C C . LEU A 1 123 ? -5.015 -3.288 -3.722 1.00 82.69 123 LEU A C 1
ATOM 928 O O . LEU A 1 123 ? -4.256 -3.99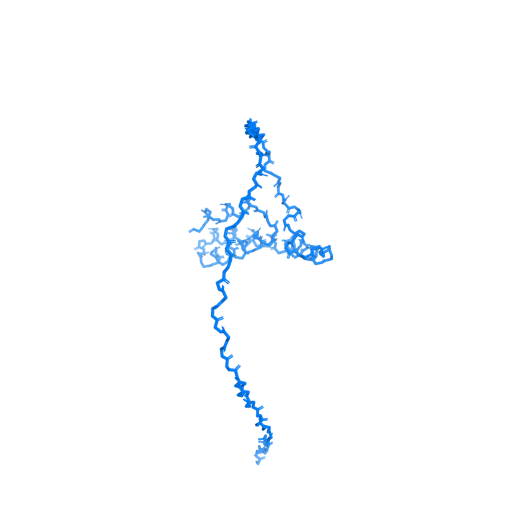7 -4.366 1.00 82.69 123 LEU A O 1
ATOM 932 N N . ALA A 1 124 ? -6.215 -2.918 -4.182 1.00 84.12 124 ALA A N 1
ATOM 933 C CA . ALA A 1 124 ? -6.729 -3.387 -5.469 1.00 84.12 124 ALA A CA 1
ATOM 934 C C . ALA A 1 124 ? -5.845 -2.969 -6.658 1.00 84.12 124 ALA A C 1
ATOM 936 O O . ALA A 1 124 ? -5.706 -3.724 -7.610 1.00 84.12 124 ALA A O 1
ATOM 937 N N . ALA A 1 125 ? -5.240 -1.776 -6.618 1.00 84.19 125 ALA A N 1
ATOM 938 C CA . ALA A 1 125 ? -4.320 -1.336 -7.667 1.00 84.19 125 ALA A CA 1
ATOM 939 C C . ALA A 1 125 ? -3.017 -2.153 -7.677 1.00 84.19 125 ALA A C 1
ATOM 941 O O . ALA A 1 125 ? -2.507 -2.464 -8.747 1.00 84.19 125 ALA A O 1
ATOM 942 N N . VAL A 1 126 ? -2.505 -2.517 -6.499 1.00 85.62 126 VAL A N 1
ATOM 943 C CA . VAL A 1 126 ? -1.320 -3.375 -6.356 1.00 85.62 126 VAL A CA 1
ATOM 944 C C . VAL A 1 12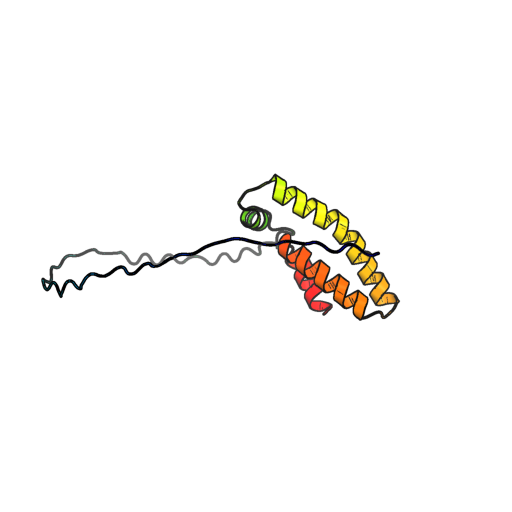6 ? -1.616 -4.812 -6.791 1.00 85.62 126 VAL A C 1
ATOM 946 O O . VAL A 1 126 ? -0.805 -5.401 -7.492 1.00 85.62 126 VAL A O 1
ATOM 949 N N . ASP A 1 127 ? -2.795 -5.351 -6.474 1.00 86.69 127 ASP A N 1
ATOM 950 C CA . ASP A 1 127 ? -3.210 -6.688 -6.929 1.00 86.69 127 ASP A CA 1
ATOM 951 C C . ASP A 1 127 ? -3.387 -6.770 -8.465 1.00 86.69 127 ASP A C 1
ATOM 953 O O . ASP A 1 127 ? -3.452 -7.863 -9.010 1.00 86.69 127 ASP A O 1
ATOM 957 N N . HIS A 1 128 ? -3.481 -5.638 -9.176 1.00 86.88 128 HIS A N 1
ATOM 958 C CA . HIS A 1 128 ? -3.472 -5.597 -10.647 1.00 86.88 128 HIS A CA 1
ATOM 959 C C . HIS A 1 128 ? -2.061 -5.505 -11.257 1.00 86.88 128 HIS A C 1
ATOM 961 O O . HIS A 1 128 ? -1.927 -5.632 -12.473 1.00 86.88 128 HIS A O 1
ATOM 967 N N . LEU A 1 129 ? -1.035 -5.221 -10.446 1.00 79.81 129 LEU A N 1
ATOM 968 C CA . LEU A 1 129 ? 0.369 -5.130 -10.869 1.00 79.81 129 LEU A CA 1
ATOM 969 C C . LEU A 1 129 ? 1.098 -6.481 -10.815 1.00 79.81 129 LEU A C 1
ATOM 971 O O . LEU A 1 129 ? 2.131 -6.621 -11.467 1.00 79.81 129 LEU A O 1
ATOM 975 N N . LEU A 1 130 ? 0.577 -7.426 -10.028 1.00 76.31 130 LEU A N 1
ATOM 976 C CA . LEU A 1 130 ? 1.087 -8.786 -9.830 1.00 76.31 130 LEU A CA 1
ATOM 977 C C . LEU A 1 130 ? 0.245 -9.798 -10.617 1.00 76.31 130 LEU A C 1
ATOM 979 O O . LEU A 1 130 ? 0.837 -10.779 -11.115 1.00 76.31 130 LEU A O 1
#